Protein AF-A0A7X8WIF2-F1 (afdb_monomer_lite)

pLDDT: mean 95.66, std 4.44, range [61.66, 98.69]

Foldseek 3Di:
DKDWDDFQLKIKMWAWDQDPVRATHDIAIKMWDWDADPNDIDTDPDIQVRCPCLVVPDVVLVQQDPSDGPSVSSVVSCVVVLADRPRRQVVLVRVCCSVPNLVQQDADPQQFGPRRPRHGDHCSCSSVNSVVNRVPRD

Structure (mmCIF, N/CA/C/O backbone):
data_AF-A0A7X8WIF2-F1
#
_entry.id   AF-A0A7X8WIF2-F1
#
loop_
_atom_site.group_PDB
_atom_site.id
_atom_site.type_symbol
_atom_site.label_atom_id
_atom_site.label_alt_id
_atom_site.label_comp_id
_atom_site.label_asym_id
_atom_site.label_entity_id
_atom_site.label_seq_id
_atom_site.pdbx_PDB_ins_code
_atom_site.Cartn_x
_atom_site.Cartn_y
_atom_site.Cartn_z
_atom_site.occupancy
_atom_site.B_iso_or_equiv
_atom_site.auth_seq_id
_atom_site.auth_comp_id
_atom_site.auth_asym_id
_atom_site.auth_atom_id
_atom_site.pdbx_PDB_model_num
ATOM 1 N N . MET A 1 1 ? -16.068 -6.807 4.890 1.00 90.00 1 MET A N 1
ATOM 2 C CA . MET A 1 1 ? -16.552 -5.553 4.269 1.00 90.00 1 MET A CA 1
ATOM 3 C C . MET A 1 1 ? -15.532 -5.059 3.263 1.00 90.00 1 MET A C 1
ATOM 5 O O . MET A 1 1 ? -14.369 -5.427 3.389 1.00 90.00 1 MET A O 1
ATOM 9 N N . VAL A 1 2 ? -15.949 -4.231 2.304 1.00 95.19 2 VAL A N 1
ATOM 10 C CA . VAL A 1 2 ? -15.060 -3.636 1.298 1.00 95.19 2 VAL A CA 1
ATOM 11 C C . VAL A 1 2 ? -15.444 -2.179 1.031 1.00 95.19 2 VAL A C 1
ATOM 13 O O . VAL A 1 2 ? -16.625 -1.838 1.092 1.00 95.19 2 VAL A O 1
ATOM 16 N N . ALA A 1 3 ? -14.456 -1.336 0.746 1.00 97.56 3 ALA A N 1
ATOM 17 C CA . ALA A 1 3 ? -14.626 -0.011 0.156 1.00 97.56 3 ALA A CA 1
ATOM 18 C C . ALA A 1 3 ? -13.647 0.148 -1.010 1.00 97.56 3 ALA A C 1
ATOM 20 O O . ALA A 1 3 ? -12.513 -0.315 -0.917 1.00 97.56 3 ALA A O 1
ATOM 21 N N . VAL A 1 4 ? -14.086 0.782 -2.099 1.00 98.00 4 VAL A N 1
ATOM 22 C CA . VAL A 1 4 ? -13.335 0.883 -3.359 1.00 98.00 4 VAL A CA 1
ATOM 23 C C . VAL A 1 4 ? -13.416 2.313 -3.886 1.00 98.00 4 VAL A C 1
ATOM 25 O O . VAL A 1 4 ? -14.478 2.931 -3.839 1.00 98.00 4 VAL A O 1
ATOM 28 N N . THR A 1 5 ? -12.310 2.833 -4.414 1.00 98.25 5 THR A N 1
ATOM 29 C CA . THR A 1 5 ? -12.239 4.135 -5.088 1.00 98.25 5 THR A CA 1
ATOM 30 C C . THR A 1 5 ? -11.257 4.094 -6.257 1.00 98.25 5 THR A C 1
ATOM 32 O O . THR A 1 5 ? -10.370 3.244 -6.310 1.00 98.25 5 THR A O 1
ATOM 35 N N . GLY A 1 6 ? -11.391 5.040 -7.186 1.00 97.25 6 GLY A N 1
ATOM 36 C CA . GLY A 1 6 ? -10.358 5.326 -8.181 1.00 97.25 6 GLY A CA 1
ATOM 37 C C . GLY A 1 6 ? -9.328 6.338 -7.667 1.00 97.25 6 GLY A C 1
ATOM 38 O O . GLY A 1 6 ? -9.662 7.212 -6.860 1.00 97.25 6 GLY A O 1
ATOM 39 N N . HIS A 1 7 ? -8.095 6.246 -8.166 1.00 96.31 7 HIS A N 1
ATOM 40 C CA . HIS A 1 7 ? -7.049 7.258 -8.001 1.00 96.31 7 HIS A CA 1
ATOM 41 C C . HIS A 1 7 ? -6.211 7.358 -9.284 1.00 96.31 7 HIS A C 1
ATOM 43 O O . HIS A 1 7 ? -5.431 6.462 -9.598 1.00 96.31 7 HIS A O 1
ATOM 49 N N . GLY A 1 8 ? -6.388 8.434 -10.056 1.00 94.62 8 GLY A N 1
ATOM 50 C CA . GLY A 1 8 ? -5.820 8.513 -11.404 1.00 94.62 8 GLY A CA 1
ATOM 51 C C . GLY A 1 8 ? -6.377 7.393 -12.290 1.00 94.62 8 GLY A C 1
ATOM 52 O O . GLY A 1 8 ? -7.584 7.331 -12.516 1.00 94.62 8 GLY A O 1
ATOM 53 N N . SER A 1 9 ? -5.504 6.508 -12.771 1.00 96.12 9 SER A N 1
ATOM 54 C CA . SER A 1 9 ? -5.868 5.301 -13.526 1.00 96.12 9 SER A CA 1
ATOM 55 C C . SER A 1 9 ? -5.900 4.016 -12.697 1.00 96.12 9 SER A C 1
ATOM 57 O O . SER A 1 9 ? -6.105 2.943 -13.262 1.00 96.12 9 SER A O 1
ATOM 59 N N . ASP A 1 10 ? -5.733 4.120 -11.381 1.00 97.75 10 ASP A N 1
ATOM 60 C CA . ASP A 1 10 ? -5.661 2.977 -10.478 1.00 97.75 10 ASP A CA 1
ATOM 61 C C . ASP A 1 10 ? -6.992 2.733 -9.761 1.00 97.75 10 ASP A C 1
ATOM 63 O O . ASP A 1 10 ? -7.778 3.657 -9.526 1.00 97.75 10 ASP A O 1
ATOM 67 N N . ILE A 1 11 ? -7.204 1.483 -9.350 1.00 98.31 11 ILE A N 1
ATOM 68 C CA . ILE A 1 11 ? -8.258 1.088 -8.412 1.00 98.31 11 ILE A CA 1
ATOM 69 C C . ILE A 1 11 ? -7.602 0.854 -7.056 1.00 98.31 11 ILE A C 1
ATOM 71 O O . ILE A 1 11 ? -6.638 0.099 -6.953 1.00 98.31 11 ILE A O 1
ATOM 75 N N . VAL A 1 12 ? -8.133 1.478 -6.011 1.00 98.62 12 VAL A N 1
ATOM 76 C CA . VAL A 1 12 ? -7.661 1.343 -4.630 1.00 98.62 12 VAL A CA 1
ATOM 77 C C . VAL A 1 12 ? -8.815 0.840 -3.782 1.00 98.62 12 VAL A C 1
ATOM 79 O O . VAL A 1 12 ? -9.938 1.338 -3.895 1.00 98.62 12 VAL A O 1
ATOM 82 N N . TRP A 1 13 ? -8.566 -0.146 -2.927 1.00 98.69 13 TRP A N 1
ATOM 83 C CA . TRP A 1 13 ? -9.590 -0.669 -2.033 1.00 98.69 13 TRP A CA 1
ATOM 84 C C . TRP A 1 13 ? -9.040 -1.013 -0.662 1.00 98.69 13 TRP A C 1
ATOM 86 O O . TRP A 1 13 ? -7.848 -1.255 -0.482 1.00 98.69 13 TRP A O 1
ATOM 96 N N . ALA A 1 14 ? -9.949 -1.045 0.305 1.00 98.25 14 ALA A N 1
ATOM 97 C CA . ALA A 1 14 ? -9.703 -1.617 1.611 1.00 98.25 14 ALA A CA 1
ATOM 98 C C . ALA A 1 14 ? -10.738 -2.699 1.911 1.00 98.25 14 ALA A C 1
ATOM 100 O O . ALA A 1 14 ? -11.921 -2.560 1.588 1.00 98.25 14 ALA A O 1
ATOM 101 N N . THR A 1 15 ? -10.293 -3.764 2.565 1.00 97.19 15 THR A N 1
ATOM 102 C CA . THR A 1 15 ? -11.161 -4.768 3.182 1.00 97.19 15 THR A CA 1
ATOM 103 C C . THR A 1 15 ? -10.958 -4.762 4.687 1.00 97.19 15 THR A C 1
ATOM 105 O O . THR A 1 15 ? -9.916 -4.331 5.168 1.00 97.19 15 THR A O 1
ATOM 108 N N . ALA A 1 16 ? -11.973 -5.204 5.422 1.00 95.94 16 ALA A N 1
ATOM 109 C CA . ALA A 1 16 ? -11.891 -5.415 6.862 1.00 95.94 16 ALA A CA 1
ATOM 110 C C . ALA A 1 16 ? -12.882 -6.501 7.293 1.00 95.94 16 ALA A C 1
ATOM 112 O O . ALA A 1 16 ? -13.876 -6.768 6.596 1.00 95.94 16 ALA A O 1
ATOM 113 N N . LYS A 1 17 ? -12.639 -7.109 8.452 1.00 94.12 17 LYS A N 1
ATOM 114 C CA . LYS A 1 17 ? -13.558 -8.037 9.116 1.00 94.12 17 LYS A CA 1
ATOM 115 C C . LYS A 1 17 ? -14.323 -7.325 10.224 1.00 94.12 17 LYS A C 1
ATOM 117 O O . LYS A 1 17 ? -13.915 -6.272 10.696 1.00 94.12 17 LYS A O 1
ATOM 122 N N . VAL A 1 18 ? -15.457 -7.900 10.605 1.00 91.06 18 VAL A N 1
ATOM 123 C CA . VAL A 1 18 ? -16.211 -7.491 11.791 1.00 91.06 18 VAL A CA 1
ATOM 124 C C . VAL A 1 18 ? -16.162 -8.665 12.753 1.00 91.06 18 VAL A C 1
ATOM 126 O O . VAL A 1 18 ? -16.499 -9.785 12.364 1.00 91.06 18 VAL A O 1
ATOM 129 N N . ASP A 1 19 ? -15.682 -8.435 13.968 1.00 88.00 19 ASP A N 1
ATOM 130 C CA . ASP A 1 19 ? -15.630 -9.466 14.994 1.00 88.00 19 ASP A CA 1
ATOM 131 C C . ASP A 1 19 ? -17.018 -9.731 15.607 1.00 88.00 19 ASP A C 1
ATOM 133 O O . ASP A 1 19 ? -18.015 -9.071 15.304 1.00 88.00 19 ASP A O 1
ATOM 137 N N . ARG A 1 20 ? -17.091 -10.716 16.509 1.00 86.69 20 ARG A N 1
ATOM 138 C CA . ARG A 1 20 ? -18.347 -11.101 17.177 1.00 86.69 20 ARG A CA 1
ATOM 139 C C . ARG A 1 20 ? -18.967 -10.001 18.052 1.00 86.69 20 ARG A C 1
ATOM 141 O O . ARG A 1 20 ? -20.084 -10.180 18.522 1.00 86.69 20 ARG A O 1
ATOM 148 N N . TYR A 1 21 ? -18.243 -8.913 18.310 1.00 86.69 21 TYR A N 1
ATOM 149 C CA . TYR A 1 21 ? -18.674 -7.774 19.117 1.00 86.69 21 TYR A CA 1
ATOM 150 C C . TYR A 1 21 ? -19.040 -6.554 18.261 1.00 86.69 21 TYR A C 1
ATOM 152 O O . TYR A 1 21 ? -19.333 -5.494 18.811 1.00 86.69 21 TYR A O 1
ATOM 160 N N . GLY A 1 22 ? -19.029 -6.684 16.930 1.00 83.75 22 GLY A N 1
ATOM 161 C CA . GLY A 1 22 ? -19.307 -5.578 16.016 1.00 83.75 22 GLY A CA 1
ATOM 162 C C . GLY A 1 22 ? -18.112 -4.646 15.795 1.00 83.75 22 GLY A C 1
ATOM 163 O O . GLY A 1 22 ? -18.267 -3.603 15.159 1.00 83.75 22 GLY A O 1
ATOM 164 N N . LYS A 1 23 ? -16.913 -4.989 16.290 1.00 86.50 23 LYS A N 1
ATOM 165 C CA . LYS A 1 23 ? -15.703 -4.195 16.056 1.00 86.50 23 LYS A CA 1
ATOM 166 C C . LYS A 1 23 ? -15.107 -4.541 14.694 1.00 86.50 23 LYS A C 1
ATOM 168 O O . LYS A 1 23 ? -14.965 -5.708 14.342 1.00 86.50 23 LYS A O 1
ATOM 173 N N . VAL A 1 24 ? -14.704 -3.515 13.948 1.00 89.06 24 VAL A N 1
ATOM 174 C CA . VAL A 1 24 ? -13.953 -3.680 12.697 1.00 89.06 24 VAL A CA 1
ATOM 175 C C . VAL A 1 24 ? -12.481 -3.943 12.984 1.00 89.06 24 VAL A C 1
ATOM 177 O O . VAL A 1 24 ? -11.849 -3.142 13.675 1.00 89.06 24 VAL A O 1
ATOM 180 N N . THR A 1 25 ? -11.945 -5.020 12.420 1.00 91.62 25 THR A N 1
ATOM 181 C CA . THR A 1 25 ? -10.549 -5.462 12.563 1.00 91.62 25 THR A CA 1
ATOM 182 C C . THR A 1 25 ? -10.004 -5.971 11.227 1.00 91.62 25 THR A C 1
ATOM 184 O O . THR A 1 25 ? -10.750 -6.085 10.251 1.00 91.62 25 THR A O 1
ATOM 187 N N . ASP A 1 26 ? -8.720 -6.329 11.180 1.00 93.31 26 ASP A N 1
ATOM 188 C CA . ASP A 1 26 ? -8.070 -6.957 10.019 1.00 93.31 26 ASP A CA 1
ATOM 189 C C . ASP A 1 26 ? -8.179 -6.095 8.751 1.00 93.31 26 ASP A C 1
ATOM 191 O O . ASP A 1 26 ? -8.573 -6.572 7.680 1.00 93.31 26 ASP A O 1
ATOM 195 N N . TYR A 1 27 ? -7.875 -4.803 8.880 1.00 96.62 27 TYR A N 1
ATOM 196 C CA . TYR A 1 27 ? -7.842 -3.905 7.730 1.00 96.62 27 TYR A CA 1
ATOM 197 C C . TYR A 1 27 ? -6.727 -4.314 6.762 1.00 96.62 27 TYR A C 1
ATOM 199 O O . TYR A 1 27 ? -5.586 -4.535 7.163 1.00 96.62 27 TYR A O 1
ATOM 207 N N . VAL A 1 28 ? -7.050 -4.369 5.471 1.00 97.81 28 VAL A N 1
ATOM 208 C CA . VAL A 1 28 ? -6.090 -4.619 4.389 1.00 97.81 28 VAL A CA 1
ATOM 209 C C . VAL A 1 28 ? -6.357 -3.627 3.273 1.00 97.81 28 VAL A C 1
ATOM 211 O O . VAL A 1 28 ? -7.474 -3.582 2.761 1.00 97.81 28 VAL A O 1
ATOM 214 N N . ILE A 1 29 ? -5.333 -2.874 2.874 1.00 98.56 29 ILE A N 1
ATOM 215 C CA . ILE A 1 29 ? -5.343 -2.031 1.674 1.00 98.56 29 ILE A CA 1
ATOM 216 C C . ILE A 1 29 ? -4.709 -2.791 0.514 1.00 98.56 29 ILE A C 1
ATOM 218 O O . ILE A 1 29 ? -3.693 -3.470 0.685 1.00 98.56 29 ILE A O 1
ATOM 222 N N . ASP A 1 30 ? -5.270 -2.602 -0.675 1.00 98.56 30 ASP A N 1
ATOM 223 C CA . ASP A 1 30 ? -4.669 -3.033 -1.927 1.00 98.56 30 ASP A CA 1
ATOM 224 C C . ASP A 1 30 ? -4.909 -2.009 -3.054 1.00 98.56 30 ASP A C 1
ATOM 226 O O . ASP A 1 30 ? -5.786 -1.143 -2.972 1.00 98.56 30 ASP A O 1
ATOM 230 N N . GLN A 1 31 ? -4.074 -2.074 -4.089 1.00 98.56 31 GLN A N 1
ATOM 231 C CA . GLN A 1 31 ? -4.099 -1.183 -5.242 1.00 98.56 31 GLN A CA 1
ATOM 232 C C . GLN A 1 31 ? -3.814 -1.975 -6.521 1.00 98.56 31 GLN A C 1
ATOM 234 O O . GLN A 1 31 ? -2.764 -2.604 -6.658 1.00 98.56 31 GLN A O 1
ATOM 239 N N . LEU A 1 32 ? -4.726 -1.886 -7.487 1.00 98.56 32 LEU A N 1
ATOM 240 C CA . LEU A 1 32 ? -4.558 -2.396 -8.842 1.00 98.56 32 LEU A CA 1
ATOM 241 C C . LEU A 1 32 ? -4.187 -1.233 -9.746 1.00 98.56 32 LEU A C 1
ATOM 243 O O . LEU A 1 32 ? -4.981 -0.319 -9.973 1.00 98.56 32 LEU A O 1
ATOM 247 N N . GLN A 1 33 ? -2.957 -1.272 -10.238 1.00 97.69 33 GLN A N 1
ATOM 248 C CA . GLN A 1 33 ? -2.432 -0.206 -11.072 1.00 97.69 33 GLN A CA 1
ATOM 249 C C . GLN A 1 33 ? -2.986 -0.322 -12.485 1.00 97.69 33 GLN A C 1
ATOM 251 O O . GLN A 1 33 ? -3.095 -1.424 -13.031 1.00 97.69 33 GLN A O 1
ATOM 256 N N . GLY A 1 34 ? -3.307 0.818 -13.080 1.00 97.00 34 GLY A N 1
ATOM 257 C CA . GLY A 1 34 ? -3.791 0.888 -14.447 1.00 97.00 34 GLY A CA 1
ATOM 258 C C . GLY A 1 34 ? -3.178 2.038 -15.223 1.00 97.00 34 GLY A C 1
ATOM 259 O O . GLY A 1 34 ? -2.457 2.885 -14.696 1.00 97.00 34 GLY A O 1
ATOM 260 N N . LYS A 1 35 ? -3.478 2.066 -16.516 1.00 97.12 35 LYS A N 1
ATOM 261 C CA . LYS A 1 35 ? -3.100 3.126 -17.452 1.00 97.12 35 LYS A CA 1
ATOM 262 C C . LYS A 1 35 ? -4.193 3.315 -18.495 1.00 97.12 35 LYS A C 1
ATOM 264 O O . LYS A 1 35 ? -4.976 2.404 -18.749 1.00 97.12 35 LYS A O 1
ATOM 269 N N . VAL A 1 36 ? -4.225 4.483 -19.129 1.00 96.12 36 VAL A N 1
ATOM 270 C CA . VAL A 1 36 ? -5.126 4.739 -20.259 1.00 96.12 36 VAL A CA 1
ATOM 271 C C . VAL A 1 36 ? -4.387 4.449 -21.563 1.00 96.12 36 VAL A C 1
ATOM 273 O O . VAL A 1 36 ? -3.341 5.036 -21.830 1.00 96.12 36 VAL A O 1
ATOM 276 N N . VAL A 1 37 ? -4.931 3.547 -22.378 1.00 96.50 37 VAL A N 1
ATOM 277 C CA . VAL A 1 37 ? -4.426 3.203 -23.714 1.00 96.50 37 VAL A CA 1
ATOM 278 C C . VAL A 1 37 ? -5.562 3.412 -24.705 1.00 96.50 37 VAL A C 1
ATOM 280 O O . VAL A 1 37 ? -6.608 2.783 -24.585 1.00 96.50 37 VAL A O 1
ATOM 283 N N . ASN A 1 38 ? -5.374 4.312 -25.673 1.00 95.44 38 ASN A N 1
ATOM 284 C CA . ASN A 1 38 ? -6.378 4.630 -26.699 1.00 95.44 38 ASN A CA 1
ATOM 285 C C . ASN A 1 38 ? -7.768 4.970 -26.119 1.00 95.44 38 ASN A C 1
ATOM 287 O O . ASN A 1 38 ? -8.791 4.528 -26.632 1.00 95.44 38 ASN A O 1
ATOM 291 N N . GLY A 1 39 ? -7.804 5.731 -25.019 1.00 93.94 39 GLY A N 1
ATOM 292 C CA . GLY A 1 39 ? -9.047 6.138 -24.351 1.00 93.94 39 GLY A CA 1
ATOM 293 C C . GLY A 1 39 ? -9.705 5.061 -23.479 1.00 93.94 39 GLY A C 1
ATOM 294 O O . GLY A 1 39 ? -10.728 5.342 -22.861 1.00 93.94 39 GLY A O 1
ATOM 295 N N . ALA A 1 40 ? -9.123 3.862 -23.383 1.00 94.31 40 ALA A N 1
ATOM 296 C CA . ALA A 1 40 ? -9.609 2.781 -22.531 1.00 94.31 40 ALA A CA 1
ATOM 297 C C . ALA A 1 40 ? -8.686 2.553 -21.327 1.00 94.31 40 ALA A C 1
ATOM 299 O O . ALA A 1 40 ? -7.463 2.654 -21.437 1.00 94.31 40 ALA A O 1
ATOM 300 N N . TYR A 1 41 ? -9.271 2.208 -20.180 1.00 94.81 41 TYR A N 1
ATOM 301 C CA . TYR A 1 41 ? -8.512 1.770 -19.011 1.00 94.81 41 TYR A CA 1
ATOM 302 C C . TYR A 1 41 ? -7.981 0.351 -19.228 1.00 94.81 41 TYR A C 1
ATOM 304 O O . TYR A 1 41 ? -8.733 -0.559 -19.573 1.00 94.81 41 TYR A O 1
ATOM 312 N N . VAL A 1 42 ? -6.683 0.169 -19.000 1.00 97.44 42 VAL A N 1
ATOM 313 C CA . VAL A 1 42 ? -5.989 -1.119 -19.027 1.00 97.44 42 VAL A CA 1
ATOM 314 C C . VAL A 1 42 ? -5.312 -1.311 -17.679 1.00 97.44 42 VAL A C 1
ATOM 316 O O . VAL A 1 42 ? -4.468 -0.503 -17.291 1.00 97.44 42 VAL A O 1
ATOM 319 N N . PHE A 1 43 ? -5.684 -2.373 -16.973 1.00 97.75 43 PHE A N 1
ATOM 320 C CA . PHE A 1 43 ? -5.156 -2.701 -15.652 1.00 97.75 43 PHE A CA 1
ATOM 321 C C . PHE A 1 43 ? -4.044 -3.744 -15.736 1.00 97.75 43 PHE A C 1
ATOM 323 O O . PHE A 1 43 ? -3.998 -4.548 -16.668 1.00 97.75 43 PHE A O 1
ATOM 330 N N . ASN A 1 44 ? -3.158 -3.731 -14.742 1.00 97.62 44 ASN A N 1
ATOM 331 C CA . ASN A 1 44 ? -2.228 -4.828 -14.513 1.00 97.62 44 ASN A CA 1
ATOM 332 C C . ASN A 1 44 ? -2.999 -6.111 -14.165 1.00 97.62 44 ASN A C 1
ATOM 334 O O . ASN A 1 44 ? -4.125 -6.062 -13.681 1.00 97.62 44 ASN A O 1
ATOM 338 N N . GLU A 1 45 ? -2.377 -7.268 -14.384 1.00 97.81 45 GLU A N 1
ATOM 339 C CA . GLU A 1 45 ? -2.971 -8.561 -14.018 1.00 97.81 45 GLU A CA 1
ATOM 340 C C . GLU A 1 45 ? -3.002 -8.774 -12.498 1.00 97.81 45 GLU A C 1
ATOM 342 O O . GLU A 1 45 ? -3.931 -9.377 -11.967 1.00 97.81 45 GLU A O 1
ATOM 347 N N . LYS A 1 46 ? -1.984 -8.258 -11.799 1.00 98.31 46 LYS A N 1
ATOM 348 C CA . LYS A 1 46 ? -1.817 -8.389 -10.352 1.00 98.31 46 LYS A CA 1
ATOM 349 C C . LYS A 1 46 ? -1.859 -7.030 -9.665 1.00 98.31 46 LYS A C 1
ATOM 351 O O . LYS A 1 46 ? -1.309 -6.048 -10.171 1.00 98.31 46 LYS A O 1
ATOM 356 N N . SER A 1 47 ? -2.475 -7.000 -8.491 1.00 98.50 47 SER A N 1
ATOM 357 C CA . SER A 1 47 ? -2.421 -5.876 -7.562 1.00 98.50 47 SER A CA 1
ATOM 358 C C . SER A 1 47 ? -1.075 -5.796 -6.838 1.00 98.50 47 SER A C 1
ATOM 360 O O . SER A 1 47 ? -0.270 -6.730 -6.877 1.00 98.50 47 SER A O 1
ATOM 362 N N . LYS A 1 48 ? -0.824 -4.691 -6.133 1.00 98.44 48 LYS A N 1
ATOM 363 C CA . LYS A 1 48 ? 0.409 -4.528 -5.355 1.00 98.44 48 LYS A CA 1
ATOM 364 C C . LYS A 1 48 ? 0.522 -5.529 -4.203 1.00 98.44 48 LYS A C 1
ATOM 366 O O . LYS A 1 48 ? 1.622 -6.022 -3.970 1.00 98.44 48 LYS A O 1
ATOM 371 N N . GLN A 1 49 ? -0.578 -5.891 -3.530 1.00 98.00 49 GLN A N 1
ATOM 372 C CA . GLN A 1 49 ? -0.544 -6.986 -2.545 1.00 98.00 49 GLN A CA 1
ATOM 373 C C . GLN A 1 49 ? -0.194 -8.323 -3.196 1.00 98.00 49 GLN A C 1
ATOM 375 O O . GLN A 1 49 ? 0.633 -9.063 -2.675 1.00 98.00 49 GLN A O 1
ATOM 380 N N . GLN A 1 50 ? -0.804 -8.640 -4.343 1.00 98.19 50 GLN A N 1
ATOM 381 C CA . GLN A 1 50 ? -0.552 -9.905 -5.043 1.00 98.19 50 GLN A CA 1
ATOM 382 C C . GLN A 1 50 ? 0.881 -10.014 -5.569 1.00 98.19 50 GLN A C 1
ATOM 384 O O . GLN A 1 50 ? 1.408 -11.118 -5.691 1.00 98.19 50 GLN A O 1
ATOM 389 N N . LEU A 1 51 ? 1.497 -8.882 -5.909 1.00 98.06 51 LEU A N 1
ATOM 390 C CA . LEU A 1 51 ? 2.900 -8.819 -6.296 1.00 98.06 51 LEU A CA 1
ATOM 391 C C . LEU A 1 51 ? 3.835 -8.996 -5.091 1.00 98.06 51 LEU A C 1
ATOM 393 O O . LEU A 1 51 ? 4.885 -9.616 -5.229 1.00 98.06 51 LEU A O 1
ATOM 397 N N . GLY A 1 52 ? 3.487 -8.476 -3.911 1.00 98.31 52 GLY A N 1
ATOM 398 C CA . GLY A 1 52 ? 4.375 -8.527 -2.748 1.00 98.31 52 GLY A CA 1
ATOM 399 C C . GLY A 1 52 ? 5.733 -7.897 -3.077 1.00 98.31 52 GLY A C 1
ATOM 400 O O . GLY A 1 52 ? 5.792 -6.756 -3.528 1.00 98.31 52 GLY A O 1
ATOM 401 N N . TYR A 1 53 ? 6.823 -8.651 -2.913 1.00 98.38 53 TYR A N 1
ATOM 402 C CA . TYR A 1 53 ? 8.168 -8.195 -3.293 1.00 98.38 53 TYR A CA 1
ATOM 403 C C . TYR A 1 53 ? 8.379 -8.067 -4.808 1.00 98.38 53 TYR A C 1
ATOM 405 O O . TYR A 1 53 ? 9.221 -7.277 -5.226 1.00 98.38 53 TYR A O 1
ATOM 413 N N . ASP A 1 54 ? 7.607 -8.769 -5.647 1.00 97.69 54 ASP A N 1
ATOM 414 C CA . ASP A 1 54 ? 7.724 -8.638 -7.108 1.00 97.69 54 ASP A CA 1
ATOM 415 C C . ASP A 1 54 ? 7.313 -7.249 -7.608 1.00 97.69 54 ASP A C 1
ATOM 417 O O . ASP A 1 54 ? 7.702 -6.867 -8.720 1.00 97.69 54 ASP A O 1
ATOM 421 N N . TYR A 1 55 ? 6.569 -6.490 -6.785 1.00 97.75 55 TYR A N 1
ATOM 422 C CA . TYR A 1 55 ? 6.234 -5.091 -7.046 1.00 97.75 55 TYR A CA 1
ATOM 423 C C . TYR A 1 55 ? 7.502 -4.252 -7.190 1.00 97.75 55 TYR A C 1
ATOM 425 O O . TYR A 1 55 ? 7.568 -3.405 -8.081 1.00 97.75 55 TYR A O 1
ATOM 433 N N . TYR A 1 56 ? 8.524 -4.568 -6.387 1.00 97.69 56 TYR A N 1
ATOM 434 C CA . TYR A 1 56 ? 9.883 -4.072 -6.530 1.00 97.69 56 TYR A CA 1
ATOM 435 C C . TYR A 1 56 ? 9.928 -2.538 -6.532 1.00 97.69 56 TYR A C 1
ATOM 437 O O . TYR A 1 56 ? 10.397 -1.909 -7.483 1.00 97.69 56 TYR A O 1
ATOM 445 N N . MET A 1 57 ? 9.421 -1.924 -5.454 1.00 97.44 57 MET A N 1
ATOM 446 C CA . MET A 1 57 ? 9.283 -0.462 -5.324 1.00 97.44 57 MET A CA 1
ATOM 447 C C . MET A 1 57 ? 10.604 0.304 -5.452 1.00 97.44 57 MET A C 1
ATOM 449 O O . MET A 1 57 ? 10.588 1.498 -5.749 1.00 97.44 57 MET A O 1
ATOM 453 N N . PHE A 1 58 ? 11.734 -0.370 -5.231 1.00 97.56 58 PHE A N 1
ATOM 454 C CA . PHE A 1 58 ? 13.069 0.227 -5.241 1.00 97.56 58 PHE A CA 1
ATOM 455 C C . PHE A 1 58 ? 13.966 -0.439 -6.291 1.00 97.56 58 PHE A C 1
ATOM 457 O O . PHE A 1 58 ? 14.787 -1.308 -5.954 1.00 97.56 58 PHE A O 1
ATOM 464 N N . PRO A 1 59 ? 13.817 -0.060 -7.575 1.00 97.12 59 PRO A N 1
ATOM 465 C CA . PRO A 1 59 ? 14.627 -0.614 -8.647 1.00 97.12 59 PRO A CA 1
ATOM 466 C C . PRO A 1 59 ? 16.119 -0.318 -8.510 1.00 97.12 59 PRO A C 1
ATOM 468 O O . PRO A 1 59 ? 16.934 -1.098 -9.004 1.00 97.12 59 PRO A O 1
ATOM 471 N N . GLU A 1 60 ? 16.483 0.741 -7.784 1.00 97.12 60 GLU A N 1
ATOM 472 C CA . GLU A 1 60 ? 17.866 1.097 -7.474 1.00 97.12 60 GLU A CA 1
ATOM 473 C C . GLU A 1 60 ? 18.611 0.039 -6.643 1.00 97.12 60 GLU A C 1
ATOM 475 O O . GLU A 1 60 ? 19.837 0.070 -6.580 1.00 97.12 60 GLU A O 1
ATOM 480 N N . SER A 1 61 ? 17.900 -0.921 -6.041 1.00 97.62 61 SER A N 1
ATOM 481 C CA . SER A 1 61 ? 18.522 -2.051 -5.341 1.00 97.62 61 SER A CA 1
ATOM 482 C C . SER A 1 61 ? 19.331 -2.969 -6.267 1.00 97.62 61 SER A C 1
ATOM 484 O O . SER A 1 61 ? 20.202 -3.704 -5.799 1.00 97.62 61 SER A O 1
ATOM 486 N N . GLY A 1 62 ? 19.045 -2.949 -7.576 1.00 97.62 62 GLY A N 1
ATOM 487 C CA . GLY A 1 62 ? 19.73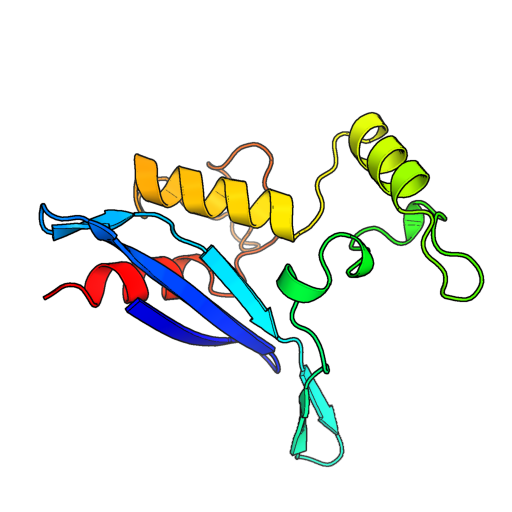1 -3.768 -8.577 1.00 97.62 62 GLY A CA 1
ATOM 488 C C . GLY A 1 62 ? 19.502 -5.277 -8.428 1.00 97.62 62 GLY A C 1
ATOM 489 O O . GLY A 1 62 ? 20.263 -6.062 -8.984 1.00 97.62 62 GLY A O 1
ATOM 490 N N . LYS A 1 63 ? 18.481 -5.702 -7.671 1.00 98.19 63 LYS A N 1
ATOM 491 C CA . LYS A 1 63 ? 18.206 -7.120 -7.368 1.00 98.19 63 LYS A CA 1
ATOM 492 C C . LYS A 1 63 ? 17.317 -7.818 -8.391 1.00 98.19 63 LYS A C 1
ATOM 494 O O . LYS A 1 63 ? 17.076 -9.014 -8.270 1.00 98.19 63 LYS A O 1
ATOM 499 N N . LYS A 1 64 ? 16.845 -7.095 -9.406 1.00 97.62 64 LYS A N 1
ATOM 500 C CA . LYS A 1 64 ? 16.140 -7.665 -1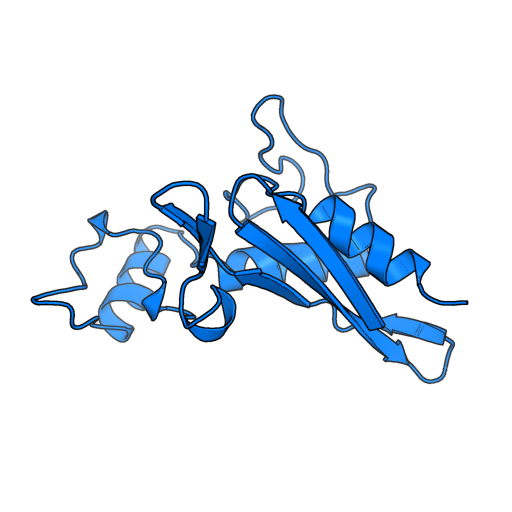0.557 1.00 97.62 64 LYS A CA 1
ATOM 501 C C . LYS A 1 64 ? 17.053 -7.653 -11.783 1.00 97.62 64 LYS A C 1
ATOM 503 O O . LYS A 1 64 ? 17.379 -6.582 -12.289 1.00 97.62 64 LYS A O 1
ATOM 508 N N . VAL A 1 65 ? 17.434 -8.837 -12.259 1.00 95.44 65 VAL A N 1
ATOM 509 C CA . VAL A 1 65 ? 18.287 -9.042 -13.444 1.00 95.44 65 VAL A CA 1
ATOM 510 C C . VAL A 1 65 ? 17.492 -9.837 -14.470 1.00 95.44 65 VAL A C 1
ATOM 512 O O . VAL A 1 65 ? 16.866 -10.834 -14.121 1.00 95.44 65 VAL A O 1
ATOM 515 N N . ASP A 1 66 ? 17.446 -9.359 -15.715 1.00 94.31 66 ASP A N 1
ATOM 516 C CA . ASP A 1 66 ? 16.688 -9.982 -16.813 1.00 94.31 66 ASP A CA 1
ATOM 517 C C . ASP A 1 66 ? 15.225 -10.315 -16.450 1.00 94.31 66 ASP A C 1
ATOM 519 O O . ASP A 1 66 ? 14.659 -11.330 -16.849 1.00 94.31 66 ASP A O 1
ATOM 523 N N . GLY A 1 67 ? 14.599 -9.441 -15.653 1.00 92.81 67 GLY A N 1
ATOM 524 C CA . GLY A 1 67 ? 13.213 -9.583 -15.195 1.00 92.81 67 GLY A CA 1
ATOM 525 C C . GLY A 1 67 ? 13.014 -10.514 -13.994 1.00 92.81 67 GLY A C 1
ATOM 526 O O . GLY A 1 67 ? 11.924 -10.521 -13.423 1.00 92.81 67 GLY A O 1
ATOM 527 N N . VAL A 1 68 ? 14.051 -11.231 -13.559 1.00 96.19 68 VAL A N 1
ATOM 528 C CA . VAL A 1 68 ? 14.006 -12.151 -12.416 1.00 96.19 68 VAL A CA 1
ATOM 529 C C . VAL A 1 68 ? 14.475 -11.432 -11.155 1.00 96.19 68 VAL A C 1
ATOM 531 O O . VAL A 1 68 ? 15.571 -10.876 -11.121 1.00 96.19 68 VAL A O 1
ATOM 534 N N . LEU A 1 69 ? 13.632 -11.417 -10.122 1.00 98.00 69 LEU A N 1
ATOM 535 C CA . LEU A 1 69 ? 13.944 -10.808 -8.830 1.00 98.00 69 LEU A CA 1
ATOM 536 C C . LEU A 1 69 ? 14.654 -11.808 -7.910 1.00 98.00 69 LEU A C 1
ATOM 538 O O . LEU A 1 69 ? 14.103 -12.860 -7.592 1.00 98.00 69 LEU A O 1
ATOM 542 N N . ASP A 1 70 ? 15.830 -11.438 -7.409 1.00 98.25 70 ASP A N 1
ATOM 543 C CA . ASP A 1 70 ? 16.410 -12.036 -6.208 1.00 98.25 70 ASP A CA 1
ATOM 544 C C . ASP A 1 70 ? 15.679 -11.484 -4.976 1.00 98.25 70 ASP A C 1
ATOM 546 O O . ASP A 1 70 ? 16.016 -10.424 -4.445 1.00 98.25 70 ASP A O 1
ATOM 550 N N . VAL A 1 71 ? 14.625 -12.186 -4.554 1.00 98.12 71 VAL A N 1
ATOM 551 C CA . VAL A 1 71 ? 13.755 -11.758 -3.447 1.00 98.12 71 VAL A CA 1
ATOM 552 C C . VAL A 1 71 ? 14.532 -11.641 -2.136 1.00 98.12 71 VAL A C 1
ATOM 554 O O . VAL A 1 71 ? 14.321 -10.690 -1.385 1.00 98.12 71 VAL A O 1
ATOM 557 N N . GLU A 1 72 ? 15.443 -12.570 -1.853 1.00 98.38 72 GLU A N 1
ATOM 558 C CA . GLU A 1 72 ? 16.202 -12.559 -0.600 1.00 98.38 72 GLU A CA 1
ATOM 559 C C . GLU A 1 72 ? 17.265 -11.457 -0.609 1.00 98.38 72 GLU A C 1
ATOM 561 O O . GLU A 1 72 ? 17.374 -10.701 0.360 1.00 98.38 72 GLU A O 1
ATOM 566 N N . GLY A 1 73 ? 17.967 -11.266 -1.730 1.00 98.50 73 GLY A N 1
ATOM 567 C CA . GLY A 1 73 ? 18.860 -10.122 -1.904 1.00 98.50 73 GLY A CA 1
ATOM 568 C C . GLY A 1 73 ? 18.128 -8.782 -1.840 1.00 98.50 73 GLY A C 1
ATOM 569 O O . GLY A 1 73 ? 18.680 -7.802 -1.335 1.00 98.50 73 GLY A O 1
ATOM 570 N N . TYR A 1 74 ? 16.880 -8.724 -2.311 1.00 98.62 74 TYR A N 1
ATOM 571 C CA . TYR A 1 74 ? 16.049 -7.527 -2.223 1.00 98.62 74 TYR A CA 1
ATOM 572 C C . TYR A 1 74 ? 15.613 -7.223 -0.792 1.00 98.62 74 TYR A C 1
ATOM 574 O O . TYR A 1 74 ? 15.788 -6.095 -0.335 1.00 98.62 74 TYR A O 1
ATOM 582 N N . LYS A 1 75 ? 15.143 -8.226 -0.044 1.00 98.62 7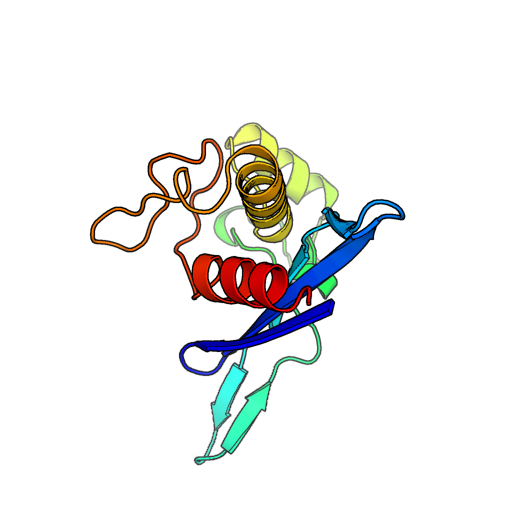5 LYS A N 1
ATOM 583 C CA . LYS A 1 75 ? 14.838 -8.085 1.389 1.00 98.62 75 LYS A CA 1
ATOM 584 C C . LYS A 1 75 ? 16.052 -7.631 2.197 1.00 98.62 75 LYS A C 1
ATOM 586 O O . LYS A 1 75 ? 15.919 -6.738 3.032 1.00 98.62 75 LYS A O 1
ATOM 591 N N . ALA A 1 76 ? 17.226 -8.208 1.935 1.00 98.56 76 ALA A N 1
ATOM 592 C CA . ALA A 1 76 ? 18.467 -7.804 2.592 1.00 98.56 76 ALA A CA 1
ATOM 593 C C . ALA A 1 76 ? 18.788 -6.330 2.309 1.00 98.56 76 ALA A C 1
ATOM 595 O O . ALA A 1 76 ? 19.001 -5.555 3.240 1.00 98.56 76 ALA A O 1
ATOM 596 N N . TRP A 1 77 ? 18.708 -5.911 1.041 1.00 98.62 77 TRP A N 1
ATOM 597 C CA . TRP A 1 77 ? 18.927 -4.515 0.664 1.00 98.62 77 TRP A CA 1
ATOM 598 C C . TRP A 1 77 ? 17.910 -3.567 1.317 1.00 98.62 77 TRP A C 1
ATOM 600 O O . TRP A 1 77 ? 18.294 -2.501 1.798 1.00 98.62 77 TRP A O 1
ATOM 610 N N . LEU A 1 78 ? 16.626 -3.943 1.387 1.00 98.31 78 LEU A N 1
ATOM 611 C CA . LEU A 1 78 ? 15.604 -3.156 2.088 1.00 98.31 78 LEU A CA 1
ATOM 612 C C . LEU A 1 78 ? 15.981 -2.950 3.559 1.00 98.31 78 LEU A C 1
ATOM 614 O O . LEU A 1 78 ? 15.961 -1.815 4.035 1.00 98.31 78 LEU A O 1
ATOM 618 N N . ALA A 1 79 ? 16.373 -4.020 4.254 1.00 98.06 79 ALA A N 1
ATOM 619 C CA . ALA A 1 79 ? 16.779 -3.960 5.654 1.00 98.06 79 ALA A CA 1
ATOM 620 C C . ALA A 1 79 ? 18.022 -3.077 5.862 1.00 98.06 79 ALA A C 1
ATOM 622 O O . ALA A 1 79 ? 18.004 -2.192 6.718 1.00 98.06 79 ALA A O 1
ATOM 623 N N . GLU A 1 80 ? 19.062 -3.258 5.044 1.00 98.31 80 GLU A N 1
ATOM 624 C CA . GLU A 1 80 ? 20.305 -2.470 5.089 1.00 98.31 80 GLU A CA 1
ATOM 625 C C . GLU A 1 80 ? 20.069 -0.974 4.844 1.00 98.31 80 GLU A C 1
ATOM 627 O O . GLU A 1 80 ? 20.755 -0.130 5.418 1.00 98.31 80 GLU A O 1
ATOM 632 N N . ASN A 1 81 ? 19.077 -0.636 4.018 1.00 97.75 81 ASN A N 1
ATOM 633 C CA . ASN A 1 81 ? 18.756 0.744 3.655 1.00 97.75 81 ASN A CA 1
ATOM 634 C C . ASN A 1 81 ? 17.605 1.337 4.484 1.00 97.75 81 ASN A C 1
ATOM 636 O O . ASN A 1 81 ? 17.136 2.434 4.177 1.00 97.75 81 ASN A O 1
ATOM 640 N N . GLY A 1 82 ? 17.116 0.624 5.507 1.00 96.81 82 GLY A N 1
ATOM 641 C CA . GLY A 1 82 ? 15.990 1.071 6.334 1.00 96.81 82 GLY A CA 1
ATOM 642 C C . GLY A 1 82 ? 14.698 1.300 5.539 1.00 96.81 82 GLY A C 1
ATOM 643 O O . GLY A 1 82 ? 13.874 2.133 5.916 1.00 96.81 82 GLY A O 1
ATOM 644 N N . LYS A 1 83 ? 14.527 0.593 4.420 1.00 97.62 83 LYS A N 1
ATOM 645 C CA . LYS A 1 83 ? 13.371 0.684 3.523 1.00 97.62 83 LYS A CA 1
ATOM 646 C C . LYS A 1 83 ? 12.387 -0.454 3.792 1.00 97.62 83 LYS A C 1
ATOM 648 O O . LYS A 1 83 ? 12.701 -1.442 4.450 1.00 97.62 83 LYS A O 1
ATOM 653 N N . LYS A 1 84 ? 11.167 -0.283 3.290 1.00 98.25 84 LYS A N 1
ATOM 654 C CA . LYS A 1 84 ? 10.075 -1.259 3.363 1.00 98.25 84 LYS A CA 1
ATOM 655 C C . LYS A 1 84 ? 9.370 -1.313 2.027 1.00 98.25 84 LYS A C 1
ATOM 657 O O . LYS A 1 84 ? 9.138 -0.261 1.432 1.00 98.25 84 LYS A O 1
ATOM 662 N N . GLU A 1 85 ? 9.008 -2.499 1.575 1.00 98.38 85 GLU A N 1
ATOM 663 C CA . GLU A 1 85 ? 8.185 -2.657 0.384 1.00 98.38 85 GLU A CA 1
ATOM 664 C C . GLU A 1 85 ? 6.785 -2.057 0.619 1.00 98.38 85 GLU A C 1
ATOM 666 O O . GLU A 1 85 ? 6.332 -1.885 1.754 1.00 98.38 85 GLU A O 1
ATOM 671 N N . TRP A 1 86 ? 6.085 -1.701 -0.456 1.00 98.50 86 TRP A N 1
ATOM 672 C CA . TRP A 1 86 ? 4.772 -1.066 -0.420 1.00 98.50 86 TRP A CA 1
ATOM 673 C C . TRP A 1 86 ? 3.781 -1.818 0.479 1.00 98.50 86 TRP A C 1
ATOM 675 O O . TRP A 1 86 ? 3.116 -1.186 1.300 1.00 98.50 86 TRP A O 1
ATOM 685 N N . PHE A 1 87 ? 3.716 -3.154 0.374 1.00 98.50 87 PHE A N 1
ATOM 686 C CA . PHE A 1 87 ? 2.765 -3.960 1.150 1.00 98.50 87 PHE A CA 1
ATOM 687 C C . PHE A 1 87 ? 3.078 -3.934 2.658 1.00 98.50 87 PHE A C 1
ATOM 689 O O . PHE A 1 87 ? 2.168 -3.912 3.485 1.00 98.50 87 PHE A O 1
ATOM 696 N N . GLU A 1 88 ? 4.361 -3.866 3.025 1.00 98.50 88 GLU A N 1
ATOM 697 C CA . GLU A 1 88 ? 4.810 -3.746 4.416 1.00 98.50 88 GLU A CA 1
ATOM 698 C C . GLU A 1 88 ? 4.439 -2.369 4.983 1.00 98.50 88 GLU A C 1
ATOM 700 O O . GLU A 1 88 ? 3.989 -2.259 6.123 1.00 98.50 88 GLU A O 1
ATOM 705 N N . GLN A 1 89 ? 4.571 -1.313 4.174 1.00 98.56 89 GLN A N 1
ATOM 706 C CA . GLN A 1 89 ? 4.185 0.043 4.570 1.00 98.56 89 GLN A CA 1
ATOM 707 C C . GLN A 1 89 ? 2.669 0.186 4.756 1.00 98.56 89 GLN A C 1
ATOM 709 O O . GLN A 1 89 ? 2.230 0.767 5.748 1.00 98.56 89 GLN A O 1
ATOM 714 N N . VAL A 1 90 ? 1.844 -0.363 3.855 1.00 98.12 90 VAL A 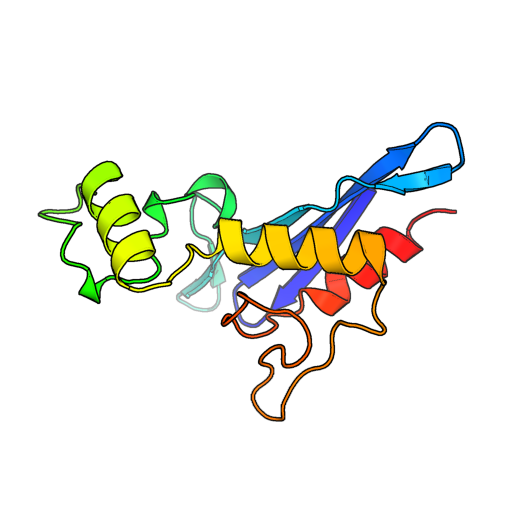N 1
ATOM 715 C CA . VAL A 1 90 ? 0.382 -0.315 4.047 1.00 98.12 90 VAL A CA 1
ATOM 716 C C . VAL A 1 90 ? -0.093 -1.204 5.193 1.00 98.12 90 VAL A C 1
ATOM 718 O O . VAL A 1 90 ? -1.104 -0.878 5.810 1.00 98.12 90 VAL A O 1
ATOM 721 N N . ALA A 1 91 ? 0.629 -2.277 5.533 1.00 98.38 91 ALA A N 1
ATOM 722 C CA . ALA A 1 91 ? 0.339 -3.060 6.733 1.00 98.38 91 ALA A CA 1
ATOM 723 C C . ALA A 1 91 ? 0.530 -2.219 8.008 1.00 98.38 91 ALA A C 1
ATOM 725 O O . ALA A 1 91 ? -0.324 -2.253 8.894 1.00 98.38 91 ALA A O 1
ATOM 726 N N . ILE A 1 92 ? 1.588 -1.397 8.065 1.00 97.81 92 ILE A N 1
ATOM 727 C CA . ILE A 1 92 ? 1.793 -0.427 9.153 1.00 97.81 92 ILE A CA 1
ATOM 728 C C . ILE A 1 92 ? 0.639 0.583 9.193 1.00 97.81 92 ILE A C 1
ATOM 730 O O . ILE A 1 92 ? 0.068 0.801 10.256 1.00 97.81 92 ILE A O 1
ATOM 734 N N . LEU A 1 93 ? 0.239 1.144 8.044 1.00 97.81 93 LEU A N 1
ATOM 735 C CA . LEU A 1 93 ? -0.906 2.064 7.971 1.00 97.81 93 LEU A CA 1
ATOM 736 C C . LEU A 1 93 ? -2.213 1.433 8.469 1.00 97.81 93 LEU A C 1
ATOM 738 O O . LEU A 1 93 ? -2.981 2.087 9.171 1.00 97.81 93 LEU A O 1
ATOM 742 N N . CYS A 1 94 ? -2.480 0.176 8.111 1.00 97.38 94 CYS A N 1
ATOM 743 C CA . CYS A 1 94 ? -3.681 -0.533 8.546 1.00 97.38 94 CYS A CA 1
ATOM 744 C C . CYS A 1 94 ? -3.674 -0.771 10.061 1.00 97.38 94 CYS A C 1
ATOM 746 O O . CYS A 1 94 ? -4.686 -0.523 10.714 1.00 97.38 94 CYS A O 1
ATOM 748 N N . ALA A 1 95 ? -2.537 -1.195 10.621 1.00 96.62 95 ALA A N 1
ATOM 749 C CA . ALA A 1 95 ? -2.380 -1.381 12.062 1.00 96.62 95 ALA A CA 1
ATOM 750 C C . ALA A 1 95 ? -2.541 -0.057 12.827 1.00 96.62 95 ALA A C 1
ATOM 752 O O . ALA A 1 95 ? -3.237 -0.002 13.840 1.00 96.62 95 ALA A O 1
ATOM 753 N N . GLU A 1 96 ? -1.956 1.021 12.305 1.00 96.44 96 GLU A N 1
ATOM 754 C CA . GLU A 1 96 ? -2.061 2.361 12.875 1.00 96.44 96 GLU A CA 1
ATOM 755 C C . GLU A 1 96 ? -3.509 2.868 12.871 1.00 96.44 96 GLU A C 1
ATOM 757 O O . GLU A 1 96 ? -4.027 3.331 13.889 1.00 96.44 96 GLU A O 1
ATOM 762 N N . PHE A 1 97 ? -4.209 2.711 11.746 1.00 96.00 97 PHE A N 1
ATOM 763 C CA . PHE A 1 97 ? -5.619 3.068 11.636 1.00 96.00 97 PHE A CA 1
ATOM 764 C C . PHE A 1 97 ? -6.514 2.212 12.542 1.00 96.00 97 PHE A C 1
ATOM 766 O O . PHE A 1 97 ? -7.481 2.723 13.109 1.00 96.00 97 PHE A O 1
ATOM 773 N N . GLU A 1 98 ? -6.222 0.921 12.701 1.00 94.38 98 GLU A N 1
ATOM 774 C CA . GLU A 1 98 ? -6.978 0.057 13.609 1.00 94.38 98 GLU A CA 1
ATOM 775 C C . GLU A 1 98 ? -6.808 0.486 15.075 1.00 94.38 98 GLU A C 1
ATOM 777 O O . GLU A 1 98 ? -7.788 0.505 15.825 1.00 94.38 98 GLU A O 1
ATOM 782 N N . ALA A 1 99 ? -5.589 0.867 15.469 1.00 93.56 99 ALA A N 1
ATOM 783 C CA . ALA A 1 99 ? -5.273 1.286 16.831 1.00 93.56 99 ALA A CA 1
ATOM 784 C C . ALA A 1 99 ? -5.808 2.688 17.161 1.00 93.56 99 ALA A C 1
ATOM 786 O O . ALA A 1 99 ? -6.420 2.883 18.211 1.00 93.56 99 ALA A O 1
ATOM 787 N N . ASN A 1 100 ? -5.599 3.654 16.262 1.00 92.88 100 ASN A N 1
ATOM 788 C CA . ASN A 1 100 ? -5.769 5.081 16.556 1.00 92.88 100 ASN A CA 1
ATOM 789 C C . ASN A 1 100 ? -6.807 5.784 15.665 1.00 92.88 100 ASN A C 1
ATOM 791 O O . ASN A 1 100 ? -7.219 6.916 15.935 1.00 92.88 100 ASN A O 1
ATOM 795 N N . GLY A 1 101 ? -7.289 5.116 14.617 1.00 90.81 101 GLY A N 1
ATOM 796 C CA . GLY A 1 101 ? -8.233 5.683 13.660 1.00 90.81 101 GLY A CA 1
ATOM 797 C C . GLY A 1 101 ? -7.632 6.788 12.790 1.00 90.81 101 GLY A C 1
ATOM 798 O O . GLY A 1 101 ? -6.422 6.973 12.699 1.00 90.81 101 GLY A O 1
ATOM 799 N N . VAL A 1 102 ? -8.511 7.556 12.136 1.00 91.06 102 VAL A N 1
ATOM 800 C CA . VAL A 1 102 ? -8.119 8.610 11.183 1.00 91.06 102 VAL A CA 1
ATOM 801 C C . VAL A 1 102 ? -7.317 9.747 11.824 1.00 91.06 102 VAL A C 1
ATOM 803 O O . VAL A 1 102 ? -6.542 10.408 11.140 1.00 91.06 102 VAL A O 1
ATOM 806 N N . TYR A 1 103 ? -7.470 9.967 13.133 1.00 85.25 103 TYR A N 1
ATOM 807 C CA . TYR A 1 103 ? -6.816 11.071 13.835 1.00 85.25 103 TYR A CA 1
ATOM 808 C C . TYR A 1 103 ? -5.288 10.982 13.799 1.00 85.25 103 TYR A C 1
ATOM 810 O O . TYR A 1 103 ? -4.643 12.026 13.794 1.00 85.25 103 TYR A O 1
ATOM 818 N N . ASN A 1 104 ? -4.715 9.772 13.714 1.00 88.81 104 ASN A N 1
ATOM 819 C CA . ASN A 1 104 ? -3.264 9.593 13.618 1.00 88.81 104 ASN A CA 1
ATOM 820 C C . ASN A 1 104 ? -2.756 9.369 12.184 1.00 88.81 104 ASN A C 1
ATOM 822 O O . ASN A 1 104 ? -1.651 8.872 11.981 1.00 88.81 104 ASN A O 1
ATOM 826 N N . MET A 1 105 ? -3.541 9.763 11.179 1.00 94.00 105 MET A N 1
ATOM 827 C CA . MET A 1 105 ? -3.201 9.642 9.757 1.00 94.00 105 MET A CA 1
ATOM 828 C C . MET A 1 105 ? -2.939 11.022 9.131 1.00 94.00 105 MET A C 1
ATOM 830 O O . MET A 1 105 ? -3.437 11.325 8.048 1.00 94.00 105 MET A O 1
ATOM 834 N N . ALA A 1 106 ? -2.208 11.896 9.829 1.00 94.75 106 ALA A N 1
ATOM 835 C CA . ALA A 1 106 ? 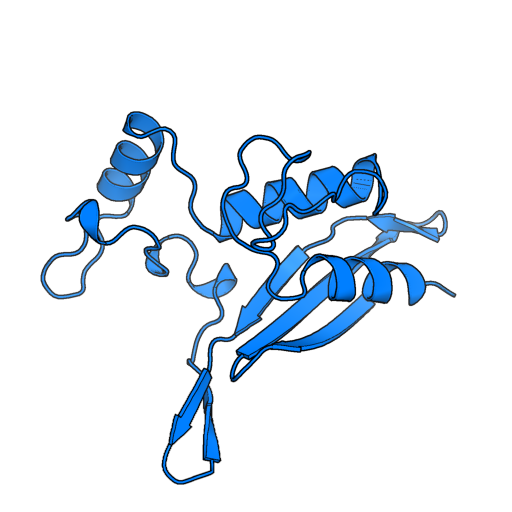-1.935 13.245 9.346 1.00 94.75 106 ALA A CA 1
ATOM 836 C C . ALA A 1 106 ? -0.967 13.224 8.155 1.00 94.75 106 ALA A C 1
ATOM 838 O O . ALA A 1 106 ? 0.008 12.464 8.140 1.00 94.75 106 ALA A O 1
ATOM 839 N N . LEU A 1 107 ? -1.232 14.096 7.180 1.00 96.75 107 LEU A N 1
ATOM 840 C CA . LEU A 1 107 ? -0.444 14.241 5.960 1.00 96.75 107 LEU A CA 1
ATOM 841 C C . LEU A 1 107 ? 0.265 15.599 5.915 1.00 96.75 107 LEU A C 1
ATOM 843 O O . LEU A 1 107 ? -0.272 16.599 6.394 1.00 96.75 107 LEU A O 1
ATOM 847 N N . ASP A 1 108 ? 1.441 15.647 5.293 1.00 95.88 108 ASP A N 1
ATOM 848 C CA . ASP A 1 108 ? 2.045 16.901 4.847 1.00 95.88 108 ASP A CA 1
ATOM 849 C C . ASP A 1 108 ? 1.396 17.424 3.550 1.00 95.88 108 ASP A C 1
ATOM 851 O O . ASP A 1 108 ? 0.520 16.793 2.953 1.00 95.88 108 ASP A O 1
ATOM 855 N N . ALA A 1 109 ? 1.852 18.588 3.078 1.00 96.56 109 ALA A N 1
ATOM 856 C CA . ALA A 1 109 ? 1.349 19.208 1.850 1.00 96.56 109 ALA A CA 1
ATOM 857 C C . ALA A 1 109 ? 1.605 18.378 0.573 1.00 96.56 109 ALA A C 1
ATOM 859 O O . ALA A 1 109 ? 0.968 18.624 -0.448 1.00 96.56 109 ALA A O 1
ATOM 860 N N . SER A 1 110 ? 2.525 17.408 0.615 1.00 95.31 110 SER A N 1
ATOM 86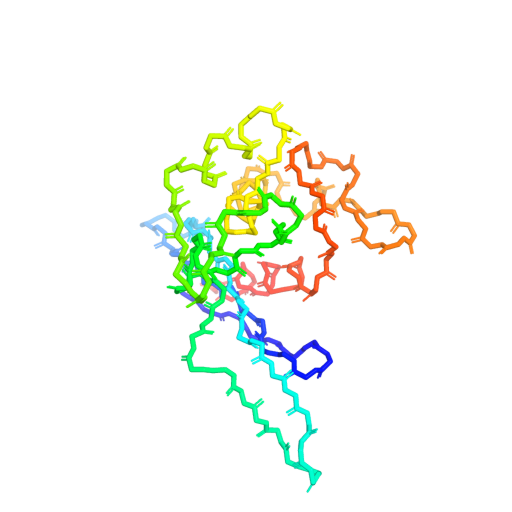1 C CA . SER A 1 110 ? 2.808 16.478 -0.485 1.00 95.31 110 SER A CA 1
ATOM 862 C C . SER A 1 110 ? 1.982 15.189 -0.416 1.00 95.31 110 SER A C 1
ATOM 864 O O . SER A 1 110 ? 2.097 14.337 -1.297 1.00 95.31 110 SER A O 1
ATOM 866 N N . GLY A 1 111 ? 1.145 15.039 0.615 1.00 95.62 111 GLY A N 1
ATOM 867 C CA . GLY A 1 111 ? 0.348 13.841 0.849 1.00 95.62 111 GLY A CA 1
ATOM 868 C C . GLY A 1 111 ? 1.125 12.701 1.508 1.00 95.62 111 GLY A C 1
ATOM 869 O O . GLY A 1 111 ? 0.658 11.564 1.465 1.00 95.62 111 GLY A O 1
ATOM 870 N N . LYS A 1 112 ? 2.300 12.958 2.101 1.00 96.56 112 LYS A N 1
ATOM 871 C CA . LYS A 1 112 ? 3.041 11.956 2.884 1.00 96.56 112 LYS A CA 1
ATOM 872 C C . LYS A 1 112 ? 2.575 11.931 4.328 1.00 96.56 112 LYS A C 1
ATOM 874 O O . LYS A 1 112 ? 2.300 12.976 4.908 1.00 96.56 112 LYS A O 1
ATOM 879 N N . TYR A 1 113 ? 2.562 10.745 4.925 1.00 96.38 113 TYR A N 1
ATOM 880 C CA . TYR A 1 113 ? 2.257 10.570 6.342 1.00 96.38 113 TYR A CA 1
ATOM 881 C C . TYR A 1 113 ? 3.358 11.171 7.217 1.00 96.38 113 TYR A C 1
ATOM 883 O O . TYR A 1 113 ? 4.531 10.841 7.056 1.00 96.38 113 TYR A O 1
ATOM 891 N N . ILE A 1 114 ? 2.971 12.028 8.163 1.00 95.50 114 ILE A N 1
ATOM 892 C CA . ILE A 1 114 ? 3.897 12.643 9.132 1.00 95.50 114 ILE A CA 1
ATOM 893 C C . ILE A 1 114 ? 3.801 12.021 10.528 1.00 95.50 114 ILE A C 1
ATOM 895 O O . ILE A 1 114 ? 4.726 12.149 11.325 1.00 95.50 114 ILE A O 1
ATOM 899 N N . THR A 1 115 ? 2.695 11.339 10.827 1.00 93.69 115 THR A N 1
ATOM 900 C CA . THR A 1 115 ? 2.428 10.717 12.135 1.00 93.69 115 THR A CA 1
ATOM 901 C C . THR A 1 115 ? 2.675 9.212 12.160 1.00 93.69 115 THR A C 1
ATOM 903 O O . THR A 1 115 ? 2.797 8.639 13.240 1.00 93.69 115 THR A O 1
ATOM 906 N N . VAL A 1 116 ? 2.775 8.563 10.995 1.00 94.88 116 VAL A N 1
ATOM 907 C CA . VAL A 1 116 ? 2.931 7.106 10.898 1.00 94.88 116 VAL A CA 1
ATOM 908 C C . VAL A 1 116 ? 4.386 6.750 10.607 1.00 94.88 116 VAL A C 1
ATOM 910 O O . VAL A 1 116 ? 4.851 6.816 9.469 1.00 94.88 116 VAL A O 1
ATOM 913 N N . SER A 1 117 ? 5.122 6.379 11.654 1.00 92.75 117 SER A N 1
ATOM 914 C CA . SER A 1 117 ? 6.537 6.012 11.537 1.00 92.75 117 SER A CA 1
ATOM 915 C C . SER A 1 117 ? 6.741 4.794 10.629 1.00 92.75 117 SER A C 1
ATOM 917 O O . SER A 1 117 ? 5.970 3.837 10.656 1.00 92.75 117 SER A O 1
ATOM 919 N N . GLY A 1 118 ? 7.806 4.813 9.825 1.00 92.44 118 GLY A N 1
ATOM 920 C CA . GLY A 1 118 ? 8.141 3.723 8.903 1.00 92.44 118 GLY A CA 1
ATOM 921 C C . GLY A 1 118 ? 7.327 3.701 7.605 1.00 92.44 118 GLY A C 1
ATOM 922 O O . GLY A 1 118 ? 7.556 2.817 6.777 1.00 92.44 118 GLY A O 1
ATOM 923 N N . VAL A 1 119 ? 6.428 4.669 7.399 1.00 96.81 119 VAL A N 1
ATOM 924 C CA . VAL A 1 119 ? 5.665 4.839 6.159 1.00 96.81 119 VAL A CA 1
ATOM 925 C C . VAL A 1 119 ? 6.186 6.054 5.401 1.00 96.81 119 VAL A C 1
ATOM 927 O O . VAL A 1 119 ? 6.288 7.152 5.933 1.00 96.81 119 VAL A O 1
ATOM 930 N N . THR A 1 120 ? 6.523 5.848 4.132 1.00 95.94 120 THR A N 1
ATOM 931 C CA . THR A 1 120 ? 7.109 6.866 3.244 1.00 95.94 120 THR A CA 1
ATOM 932 C C . THR A 1 120 ? 6.334 7.046 1.938 1.00 95.94 120 THR A C 1
ATOM 934 O O . THR A 1 120 ? 6.566 8.020 1.217 1.00 95.94 120 THR A O 1
ATOM 937 N N . ILE A 1 121 ? 5.411 6.127 1.630 1.00 97.12 121 ILE A N 1
ATOM 938 C CA . ILE A 1 121 ? 4.459 6.255 0.523 1.00 97.12 121 ILE A CA 1
ATOM 939 C C . ILE A 1 121 ? 3.515 7.445 0.739 1.00 97.12 121 ILE A C 1
ATOM 941 O O . ILE A 1 121 ? 3.199 7.817 1.868 1.00 97.12 121 ILE A O 1
ATOM 945 N N . VAL A 1 122 ? 3.055 8.028 -0.366 1.00 97.44 122 VAL A N 1
ATOM 946 C CA . VAL A 1 122 ? 2.000 9.051 -0.367 1.00 97.44 122 VAL A CA 1
ATOM 947 C C . VAL A 1 122 ? 0.620 8.404 -0.259 1.00 97.44 122 VAL A C 1
ATOM 949 O O . VAL A 1 122 ? 0.428 7.266 -0.701 1.00 97.44 122 VAL A O 1
ATOM 952 N N . ASP A 1 123 ? -0.345 9.130 0.299 1.00 97.75 123 ASP A N 1
ATOM 953 C CA . ASP A 1 123 ? -1.742 8.701 0.340 1.00 97.75 123 ASP A CA 1
ATOM 954 C C . ASP A 1 123 ? -2.357 8.695 -1.069 1.00 97.75 123 ASP A C 1
ATOM 956 O O . ASP A 1 123 ? -2.761 9.727 -1.602 1.00 97.75 123 ASP A O 1
ATOM 960 N N . ASN A 1 124 ? -2.501 7.508 -1.663 1.00 97.31 124 ASN A N 1
ATOM 961 C CA . ASN A 1 124 ? -3.249 7.319 -2.911 1.00 97.31 124 ASN A CA 1
ATOM 962 C C . ASN A 1 124 ? -4.740 7.069 -2.623 1.00 97.31 124 ASN A C 1
ATOM 964 O O . ASN A 1 124 ? -5.326 6.153 -3.193 1.00 97.31 124 ASN A O 1
ATOM 968 N N . LYS A 1 125 ? -5.364 7.846 -1.724 1.00 98.06 125 LYS A N 1
ATOM 969 C CA . LYS A 1 125 ? -6.722 7.602 -1.180 1.00 98.06 125 LYS A CA 1
ATOM 970 C C . LYS A 1 125 ? -6.826 6.448 -0.175 1.00 98.06 125 LYS A C 1
ATOM 972 O O . LYS A 1 125 ? -7.928 5.947 0.061 1.00 98.06 125 LYS A O 1
ATOM 977 N N . TYR A 1 126 ? -5.731 6.042 0.463 1.00 98.25 126 TYR A N 1
ATOM 978 C CA . TYR A 1 126 ? -5.745 4.969 1.461 1.00 98.25 126 TYR A CA 1
ATOM 979 C C . TYR A 1 126 ? -6.571 5.349 2.696 1.00 98.25 126 TYR A C 1
ATOM 981 O O . TYR A 1 126 ? -7.402 4.561 3.148 1.00 98.25 126 TYR A O 1
ATOM 989 N N . ILE A 1 127 ? -6.430 6.584 3.194 1.00 97.62 127 ILE A N 1
ATOM 990 C CA . ILE A 1 127 ? -7.238 7.088 4.320 1.00 97.62 127 ILE A CA 1
ATOM 991 C C . ILE A 1 127 ? -8.733 7.056 3.975 1.00 97.62 127 ILE A C 1
ATOM 993 O O . ILE A 1 127 ? -9.565 6.702 4.817 1.00 97.62 127 ILE A O 1
ATOM 997 N N . GLN A 1 128 ? -9.079 7.403 2.731 1.00 97.75 128 GLN A N 1
ATOM 998 C CA . GLN A 1 128 ? -10.461 7.406 2.257 1.00 97.75 128 GLN A CA 1
ATOM 999 C C . GLN A 1 128 ? -11.064 5.998 2.312 1.00 97.75 128 GLN A C 1
ATOM 1001 O O . GLN A 1 128 ? -12.121 5.824 2.920 1.00 97.75 128 GLN A O 1
ATOM 1006 N N . VAL A 1 129 ? -10.410 4.991 1.720 1.00 98.00 129 VAL A N 1
ATOM 1007 C CA . VAL A 1 129 ? -10.953 3.620 1.701 1.00 98.00 129 VAL A CA 1
ATOM 1008 C C . VAL A 1 129 ? -10.981 2.982 3.091 1.00 98.00 129 VAL A C 1
ATOM 1010 O O . VAL A 1 129 ? -11.944 2.286 3.404 1.00 98.00 129 VAL A O 1
ATOM 1013 N N . LEU A 1 130 ? -10.006 3.275 3.961 1.00 97.06 130 LEU A N 1
ATOM 1014 C CA . LEU A 1 130 ? -10.021 2.834 5.363 1.00 97.06 130 LEU A CA 1
ATOM 1015 C C . LEU A 1 130 ? -11.205 3.428 6.140 1.00 97.06 130 LEU A C 1
ATOM 1017 O O . LEU A 1 130 ? -11.926 2.722 6.849 1.00 97.06 130 LEU A O 1
ATOM 1021 N N . SER A 1 131 ? -11.453 4.726 5.967 1.00 95.81 131 SER A N 1
ATOM 1022 C CA . SER A 1 131 ? -12.573 5.408 6.622 1.00 95.81 131 SER A CA 1
ATOM 1023 C C . SER A 1 131 ? -13.920 4.886 6.118 1.00 95.81 131 SER A C 1
ATOM 1025 O O . SER A 1 131 ? -14.827 4.639 6.910 1.00 95.81 131 SER A O 1
ATOM 1027 N N . GLN A 1 132 ? -14.037 4.659 4.807 1.00 96.06 132 GLN A N 1
ATOM 1028 C CA . GLN A 1 132 ? -15.251 4.127 4.189 1.00 96.06 132 GLN A CA 1
ATOM 1029 C C . GLN A 1 132 ? -15.524 2.680 4.601 1.00 96.06 132 GLN A C 1
ATOM 1031 O O . GLN A 1 132 ? -16.655 2.359 4.955 1.00 96.06 132 GLN A O 1
ATOM 1036 N N . VAL A 1 133 ? -14.511 1.804 4.613 1.00 95.00 133 VAL A N 1
ATOM 1037 C CA . VAL A 1 133 ? -14.730 0.407 5.012 1.00 95.00 133 VAL A CA 1
ATOM 1038 C C . VAL A 1 133 ? -15.135 0.311 6.483 1.00 95.00 133 VAL A C 1
ATOM 1040 O O . VAL A 1 133 ? -15.996 -0.500 6.808 1.00 95.00 133 VAL A O 1
ATOM 1043 N N . LYS A 1 134 ? -14.605 1.182 7.354 1.00 93.19 134 LYS A N 1
ATOM 1044 C CA . LYS A 1 134 ? -15.042 1.291 8.754 1.00 93.19 134 LYS A CA 1
ATOM 1045 C C . LYS A 1 134 ? -16.494 1.765 8.872 1.00 93.19 134 LYS A C 1
ATOM 1047 O O . LYS A 1 134 ? -17.252 1.199 9.653 1.00 93.19 134 LYS A O 1
ATOM 1052 N N . ALA A 1 135 ? -16.888 2.769 8.088 1.00 92.25 135 ALA A N 1
ATOM 1053 C CA . ALA A 1 135 ? -18.253 3.301 8.072 1.00 92.25 135 ALA A CA 1
ATOM 1054 C C . ALA A 1 135 ? -19.293 2.328 7.483 1.00 92.25 135 ALA A C 1
ATOM 1056 O O . ALA A 1 135 ? -20.489 2.507 7.698 1.00 92.25 135 ALA A O 1
ATOM 1057 N N . ASN A 1 136 ? -18.855 1.297 6.754 1.00 89.56 136 ASN A N 1
ATOM 1058 C CA . ASN A 1 136 ? -19.743 0.273 6.205 1.00 89.56 136 ASN A CA 1
ATOM 1059 C C . ASN A 1 136 ? -20.271 -0.715 7.265 1.00 89.56 136 ASN A C 1
ATOM 1061 O O . ASN A 1 136 ? -21.157 -1.506 6.933 1.00 89.56 136 ASN A O 1
ATOM 1065 N N . VAL A 1 137 ? -19.785 -0.672 8.516 1.00 79.94 137 VAL A N 1
ATOM 1066 C CA . VAL A 1 137 ? -20.462 -1.356 9.631 1.00 79.94 137 VAL A CA 1
ATOM 1067 C C . VAL A 1 137 ? -21.727 -0.598 9.978 1.00 79.94 137 VAL A C 1
ATOM 1069 O O . VAL A 1 137 ? -21.670 0.570 10.361 1.00 79.94 137 VAL A O 1
ATOM 1072 N N . LYS A 1 138 ? -22.856 -1.288 9.846 1.00 61.66 138 LYS A N 1
ATOM 1073 C CA . LYS A 1 138 ? -24.159 -0.855 10.341 1.00 61.66 138 LYS A CA 1
ATOM 1074 C C . LYS A 1 138 ? -24.520 -1.646 11.583 1.00 61.66 138 LYS A C 1
ATOM 1076 O O . LYS A 1 138 ? -24.227 -2.864 11.581 1.00 61.66 138 LYS A O 1
#

Sequence (138 aa):
MVAVTGHGSDIVWATAKVDRYGKVTDYVIDQLQGKVVNGAYVFNEKSKQQLGYDYYMFPESGKKVDGVLDVEGYKAWLAENGKKEWFEQVAILCAEFEANGVYNMALDASGKYITVSGVTIVDNKYIQVLSQVKANVK

Secondary structure (DSSP, 8-state):
-EEEEEETTEEEEEEEEE-TTS-EEEEEEEEE-EEEETTEEEE-SS-HHHHGGGG-S-GGG--EETTEE-HHHHHHHHHHTT---HHHHHHHHHHHHHHHGGGG--B-TTSBBSSSTT--SB-SSHHHHHHHHHHT--

Radius of gyration: 16.18 Å; chains: 1; bounding box: 44×32×46 Å